Protein AF-A0A916TXA0-F1 (afdb_monomer_lite)

Radius of gyration: 16.3 Å; chains: 1; bounding box: 48×30×38 Å

Foldseek 3Di:
DFLVQDDLVLQWGQQDDPPDDDDLFQGATARAAPLCSVVSVPDDGDSDDPVVVQVVQVVVCVVVVHDDPCPSGPVVVLVVLLVQLCVVLDPVRCVLVCVNRRVDHDDPVCNSVNCPPVHNVSSSVSSNVVVVVVCVVPPPPRHPPDPPD

Sequence (149 aa):
MTSAQWNSAAGVLDLNPRGRRQTKKYRPKVPLARQMKPWLDDLEGPYLPVATVRTSWEKMRTELGLPGQGQAGEKLIRRSMSTLARTRLGEERWQQGEMMLGHRKASISDIYALPDPANLGRVLAVTEEIIDEIEALAPGAFTAVLPQG

Secondary structure (DSSP, 8-state):
--GGGEETTTTEEE-S-TTPPP-SS---EEE--GGGHHHHHT--S-S--HHHHHHHHHHHHHHTT--TTTTTSHHHHHHHHHHHHHHHH-GGGTHHHHHHTTSSPPPGGGTTSTTSIIIIIHHHHHHHHHHHHHHHHSTTSSS------

Organism: NCBI:txid1955250

pLDDT: mean 78.59, std 13.17, range [34.06, 96.44]

Structure (mmCIF, N/CA/C/O backbone):
data_AF-A0A916TXA0-F1
#
_entry.id   AF-A0A916TXA0-F1
#
loop_
_atom_site.group_PDB
_atom_site.id
_atom_site.type_symbol
_atom_site.label_atom_id
_atom_site.label_alt_id
_atom_site.label_comp_id
_atom_site.label_asym_id
_atom_site.label_entity_id
_atom_site.label_seq_id
_atom_site.pdbx_PDB_ins_code
_atom_site.Cartn_x
_atom_site.Cartn_y
_atom_site.Cartn_z
_atom_site.occupancy
_atom_site.B_iso_or_equiv
_atom_site.auth_seq_id
_atom_site.auth_comp_id
_atom_site.auth_asym_id
_atom_site.auth_atom_id
_atom_site.pdbx_PDB_model_num
ATOM 1 N N . MET A 1 1 ? -7.931 8.817 -10.532 1.00 61.75 1 MET A N 1
ATOM 2 C CA . MET A 1 1 ? -7.332 7.647 -11.200 1.00 61.75 1 MET A CA 1
ATOM 3 C C . MET A 1 1 ? -8.360 7.138 -12.182 1.00 61.75 1 MET A C 1
ATOM 5 O O . MET A 1 1 ? -9.511 7.074 -11.774 1.00 61.75 1 MET A O 1
ATOM 9 N N . THR A 1 2 ? -8.000 6.904 -13.440 1.00 61.22 2 THR A N 1
ATOM 10 C CA . THR A 1 2 ? -8.917 6.348 -14.453 1.00 61.22 2 THR A CA 1
ATOM 11 C C . THR A 1 2 ? -8.604 4.872 -14.693 1.00 61.22 2 THR A C 1
ATOM 13 O O . THR A 1 2 ? -7.476 4.448 -14.438 1.00 61.22 2 THR A O 1
ATOM 16 N N . SER A 1 3 ? -9.560 4.109 -15.227 1.00 59.94 3 SER A N 1
ATOM 17 C CA . SER A 1 3 ? -9.362 2.704 -15.629 1.00 59.94 3 SER A CA 1
ATOM 18 C C . SER A 1 3 ? -8.161 2.512 -16.565 1.00 59.94 3 SER A C 1
ATOM 20 O O . SER A 1 3 ? -7.435 1.534 -16.451 1.00 59.94 3 SER A O 1
ATOM 22 N N . ALA A 1 4 ? -7.846 3.504 -17.406 1.00 67.69 4 ALA A N 1
ATOM 23 C CA . ALA A 1 4 ? -6.679 3.485 -18.294 1.00 67.69 4 ALA A CA 1
ATOM 24 C C . ALA A 1 4 ? -5.313 3.426 -17.573 1.00 67.69 4 ALA A C 1
ATOM 26 O O . ALA A 1 4 ? -4.294 3.170 -18.212 1.00 67.69 4 ALA A O 1
ATOM 27 N N . GLN A 1 5 ? -5.265 3.700 -16.266 1.00 78.00 5 GLN A N 1
ATOM 28 C CA . GLN A 1 5 ? -4.052 3.574 -15.453 1.00 78.00 5 GLN A CA 1
ATOM 29 C C . GLN A 1 5 ? -3.882 2.170 -14.859 1.00 78.00 5 GLN A C 1
ATOM 31 O O . GLN A 1 5 ? -2.796 1.845 -14.381 1.00 78.00 5 GLN A O 1
ATOM 36 N N . TRP A 1 6 ? -4.934 1.352 -14.864 1.00 84.69 6 TRP A N 1
ATOM 37 C CA . TRP A 1 6 ? -4.952 0.023 -14.272 1.00 84.69 6 TRP A CA 1
ATOM 38 C C . TRP A 1 6 ? -4.728 -1.053 -15.342 1.00 84.69 6 TRP A C 1
ATOM 40 O O . TRP A 1 6 ? -5.496 -1.169 -16.293 1.00 84.69 6 TRP A O 1
ATOM 50 N N . ASN A 1 7 ? -3.664 -1.850 -15.196 1.00 83.75 7 ASN A N 1
ATOM 51 C CA . ASN A 1 7 ? -3.432 -3.032 -16.021 1.00 83.75 7 ASN A CA 1
ATOM 52 C C . ASN A 1 7 ? -3.787 -4.288 -15.220 1.00 83.75 7 ASN A C 1
ATOM 54 O O . ASN A 1 7 ? -2.953 -4.822 -14.484 1.00 83.75 7 ASN A O 1
ATOM 58 N N . SER A 1 8 ? -5.023 -4.755 -15.407 1.00 81.44 8 SER A N 1
ATOM 59 C CA . SER A 1 8 ? -5.576 -5.915 -14.707 1.00 81.44 8 SER A CA 1
ATOM 60 C C . SER A 1 8 ? -4.757 -7.191 -14.911 1.00 81.44 8 SER A C 1
ATOM 62 O O . SER A 1 8 ? -4.456 -7.878 -13.933 1.00 81.44 8 SER A O 1
ATOM 64 N N . ALA A 1 9 ? -4.344 -7.474 -16.152 1.00 79.00 9 ALA A N 1
ATOM 65 C CA . ALA A 1 9 ? -3.610 -8.689 -16.506 1.00 79.00 9 ALA A CA 1
ATOM 66 C C . ALA A 1 9 ? -2.208 -8.736 -15.881 1.00 79.00 9 ALA A C 1
ATOM 68 O O . ALA A 1 9 ? -1.744 -9.799 -15.483 1.00 79.00 9 ALA A O 1
ATOM 69 N N . ALA A 1 10 ? -1.544 -7.582 -15.771 1.00 78.12 10 ALA A N 1
ATOM 70 C CA . ALA A 1 10 ? -0.223 -7.480 -15.153 1.00 78.12 10 ALA A CA 1
ATOM 71 C C . ALA A 1 10 ? -0.270 -7.239 -13.633 1.00 78.12 10 ALA A C 1
ATOM 73 O O . ALA A 1 10 ? 0.772 -7.297 -12.985 1.00 78.12 10 ALA A O 1
ATOM 74 N N . GLY A 1 11 ? -1.435 -6.915 -13.062 1.00 85.00 11 GLY A N 1
ATOM 75 C CA . GLY A 1 11 ? -1.559 -6.543 -11.650 1.00 85.00 11 GLY A CA 1
ATOM 76 C C . GLY A 1 11 ? -0.842 -5.233 -11.299 1.00 85.00 11 GLY A C 1
ATOM 77 O O . GLY A 1 11 ? -0.347 -5.075 -10.185 1.00 85.00 11 GLY A O 1
ATOM 78 N N . VAL A 1 12 ? -0.728 -4.303 -12.254 1.00 84.69 12 VAL A N 1
ATOM 79 C CA . VAL A 1 12 ? 0.123 -3.107 -12.139 1.00 84.69 12 VAL A CA 1
ATOM 80 C C . VAL A 1 12 ? -0.681 -1.829 -12.341 1.00 84.69 12 VAL A C 1
ATOM 82 O O . VAL A 1 12 ? -1.435 -1.688 -13.304 1.00 84.69 12 VAL A O 1
ATOM 85 N N . LEU A 1 13 ? -0.446 -0.857 -11.459 1.00 84.94 13 LEU A N 1
ATOM 86 C CA . LEU A 1 13 ? -1.028 0.475 -11.521 1.00 84.94 13 LEU A CA 1
ATOM 87 C C . LEU A 1 13 ? -0.003 1.514 -11.995 1.00 84.94 13 LEU A C 1
ATOM 89 O O . LEU A 1 13 ? 1.062 1.682 -11.396 1.00 84.94 13 LEU A O 1
ATOM 93 N N . ASP A 1 14 ? -0.349 2.261 -13.042 1.00 81.94 14 ASP A N 1
ATOM 94 C CA . ASP A 1 14 ? 0.437 3.385 -13.546 1.00 81.94 14 ASP A CA 1
ATOM 95 C C . ASP A 1 14 ? 0.087 4.679 -12.801 1.00 81.94 14 ASP A C 1
ATOM 97 O O . ASP A 1 14 ? -0.926 5.333 -13.058 1.00 81.94 14 ASP A O 1
ATOM 101 N N . LEU A 1 15 ? 0.955 5.090 -11.877 1.00 78.94 15 LEU A N 1
ATOM 102 C CA . LEU A 1 15 ? 0.769 6.314 -11.093 1.00 78.94 15 LEU A CA 1
ATOM 103 C C . LEU A 1 15 ? 1.083 7.604 -11.875 1.00 78.94 15 LEU A C 1
ATOM 105 O O . LEU A 1 15 ? 1.020 8.699 -11.297 1.00 78.94 15 LEU A O 1
ATOM 109 N N . ASN A 1 16 ? 1.422 7.511 -13.164 1.00 75.88 16 ASN A N 1
ATOM 110 C CA . ASN A 1 16 ? 1.751 8.645 -14.015 1.00 75.88 16 ASN A CA 1
ATOM 111 C C . ASN A 1 16 ? 0.740 8.820 -15.168 1.00 75.88 16 ASN A C 1
ATOM 113 O O . ASN A 1 16 ? 1.003 8.416 -16.301 1.00 75.88 16 ASN A O 1
ATOM 117 N N . PRO A 1 17 ? -0.412 9.473 -14.921 1.00 68.50 17 PRO A N 1
ATOM 118 C CA . PRO A 1 17 ? -1.390 9.716 -15.974 1.00 68.50 17 PRO A CA 1
ATOM 119 C C . PRO A 1 17 ? -0.812 10.617 -17.076 1.00 68.50 17 PRO A C 1
ATOM 121 O O . PRO A 1 17 ? 0.006 11.511 -16.820 1.00 68.50 17 PRO A O 1
ATOM 124 N N . ARG A 1 18 ? -1.273 10.397 -18.312 1.00 65.00 18 ARG A N 1
ATOM 125 C CA . ARG A 1 18 ? -0.813 11.110 -19.512 1.00 65.00 18 ARG A CA 1
ATOM 126 C C . ARG A 1 18 ? -0.940 12.632 -19.328 1.00 65.00 18 ARG A C 1
ATOM 128 O O . ARG A 1 18 ? -1.994 13.127 -18.948 1.00 65.00 18 ARG A O 1
ATOM 135 N N . GLY A 1 19 ? 0.143 13.371 -19.594 1.00 66.62 19 GLY A N 1
ATOM 136 C CA . GLY A 1 19 ? 0.174 14.843 -19.545 1.00 66.62 19 GLY A CA 1
ATOM 137 C C . GLY A 1 19 ? 0.529 15.472 -18.189 1.00 66.62 19 GLY A C 1
ATOM 138 O O . GLY A 1 19 ? 0.572 16.697 -18.074 1.00 66.62 19 GLY A O 1
ATOM 139 N N . ARG A 1 20 ? 0.819 14.682 -17.146 1.00 67.81 20 ARG A N 1
ATOM 140 C CA . ARG A 1 20 ? 1.130 15.223 -15.814 1.00 67.81 20 ARG A CA 1
ATOM 141 C C . ARG A 1 20 ? 2.595 15.662 -15.684 1.00 67.81 20 ARG A C 1
ATOM 143 O O . ARG A 1 20 ? 3.511 14.882 -15.926 1.00 67.81 20 ARG A O 1
ATOM 150 N N . ARG A 1 21 ? 2.830 16.895 -15.206 1.00 68.31 21 ARG A N 1
ATOM 151 C CA . ARG A 1 21 ? 4.185 17.413 -14.931 1.00 68.31 21 ARG A CA 1
ATOM 152 C C . ARG A 1 21 ? 4.894 16.561 -13.872 1.00 68.31 21 ARG A C 1
ATOM 154 O O . ARG A 1 21 ? 4.381 16.377 -12.761 1.00 68.31 21 ARG A O 1
ATOM 161 N N . GLN A 1 22 ? 6.089 16.078 -14.207 1.00 66.06 22 GLN A N 1
ATOM 162 C CA . GLN A 1 22 ? 6.899 15.277 -13.298 1.00 66.06 22 GLN A CA 1
ATOM 163 C C . GLN A 1 22 ? 7.427 16.129 -12.131 1.00 66.06 22 GLN A C 1
ATOM 165 O O . GLN A 1 22 ? 7.746 17.304 -12.286 1.00 66.06 22 GLN A O 1
ATOM 17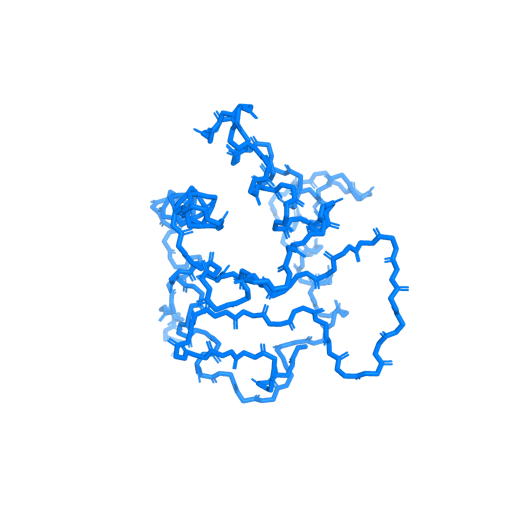0 N N . THR A 1 23 ? 7.484 15.546 -10.933 1.00 69.06 23 THR A N 1
ATOM 171 C CA . THR A 1 23 ? 8.016 16.205 -9.720 1.00 69.06 23 THR A CA 1
ATOM 172 C C . THR A 1 23 ? 9.174 15.375 -9.159 1.00 69.06 23 THR A C 1
ATOM 174 O O . THR A 1 23 ? 9.468 14.315 -9.698 1.00 69.06 23 THR A O 1
ATOM 177 N N . LYS A 1 24 ? 9.789 15.782 -8.036 1.00 64.69 24 LYS A N 1
ATOM 178 C CA . LYS A 1 24 ? 10.893 15.049 -7.362 1.00 64.69 24 LYS A CA 1
ATOM 179 C C . LYS A 1 24 ? 10.612 13.560 -7.057 1.00 64.69 24 LYS A C 1
ATOM 181 O O . LYS A 1 24 ? 11.530 12.821 -6.733 1.00 64.69 24 LYS A O 1
ATOM 186 N N . LYS A 1 25 ? 9.350 13.119 -7.114 1.00 68.88 25 LYS A N 1
ATOM 187 C CA . LYS A 1 25 ? 8.968 11.716 -6.920 1.00 68.88 25 LYS A CA 1
ATOM 188 C C . LYS A 1 25 ? 8.998 11.001 -8.265 1.00 68.88 25 LYS A C 1
ATOM 190 O O . LYS A 1 25 ? 8.291 11.404 -9.188 1.00 68.88 25 LYS A O 1
ATOM 195 N N . TYR A 1 26 ? 9.791 9.945 -8.361 1.00 69.19 26 TYR A N 1
ATOM 196 C CA . TYR A 1 26 ? 9.859 9.078 -9.531 1.00 69.19 26 TYR A CA 1
ATOM 197 C C . TYR A 1 26 ? 8.642 8.164 -9.478 1.00 69.19 26 TYR A C 1
ATOM 199 O O . TYR A 1 26 ? 8.607 7.256 -8.667 1.00 69.19 26 TYR A O 1
ATOM 207 N N . ARG A 1 27 ? 7.583 8.513 -10.216 1.00 63.56 27 ARG A N 1
ATOM 208 C CA . ARG A 1 27 ? 6.250 7.903 -10.102 1.00 63.56 27 ARG A CA 1
ATOM 209 C C . ARG A 1 27 ? 6.236 6.580 -10.859 1.00 63.56 27 ARG A C 1
ATOM 211 O O . ARG A 1 27 ? 6.145 6.625 -12.085 1.00 63.56 27 ARG A O 1
ATOM 218 N N . PRO A 1 28 ? 6.394 5.440 -10.176 1.00 66.88 28 PRO A N 1
ATOM 219 C CA . PRO A 1 28 ? 6.570 4.173 -10.849 1.00 66.88 28 PRO A CA 1
ATOM 220 C C . PRO A 1 28 ? 5.208 3.623 -11.262 1.00 66.88 28 PRO A C 1
ATOM 222 O O . PRO A 1 28 ? 4.177 3.927 -10.658 1.00 66.88 28 PRO A O 1
ATOM 225 N N . LYS A 1 29 ? 5.238 2.748 -12.260 1.00 79.56 29 LYS A N 1
ATOM 226 C CA . LYS A 1 29 ? 4.274 1.659 -12.318 1.00 79.56 29 LYS A CA 1
ATOM 227 C C . LYS A 1 29 ? 4.552 0.758 -11.113 1.00 79.56 29 LYS A C 1
ATOM 229 O O . LYS A 1 29 ? 5.703 0.373 -10.911 1.00 79.56 29 LYS A O 1
ATOM 234 N N . VAL A 1 30 ? 3.550 0.494 -10.286 1.00 85.12 30 VAL A N 1
ATOM 235 C CA . VAL A 1 30 ? 3.697 -0.304 -9.057 1.00 85.12 30 VAL A CA 1
ATOM 236 C C . VAL A 1 30 ? 2.792 -1.528 -9.131 1.00 85.12 30 VAL A C 1
ATOM 238 O O . VAL A 1 30 ? 1.665 -1.392 -9.614 1.00 85.12 30 VAL A O 1
ATOM 241 N N . PRO A 1 31 ? 3.243 -2.716 -8.691 1.00 88.06 31 PRO A N 1
ATOM 242 C CA . PRO A 1 31 ? 2.336 -3.834 -8.539 1.00 88.06 31 PRO A CA 1
ATOM 243 C C . PRO A 1 31 ? 1.394 -3.542 -7.372 1.00 88.06 31 PRO A C 1
ATOM 245 O O . PRO A 1 31 ? 1.772 -2.874 -6.403 1.00 88.06 31 PRO A O 1
ATOM 248 N N . LEU A 1 32 ? 0.160 -4.005 -7.494 1.00 87.62 32 LEU A N 1
ATOM 249 C CA . LEU A 1 32 ? -0.882 -3.767 -6.510 1.00 87.62 32 LEU A CA 1
ATOM 250 C C . LEU A 1 32 ? -1.158 -5.038 -5.712 1.00 87.62 32 LEU A C 1
ATOM 252 O O . LEU A 1 32 ? -1.169 -6.127 -6.276 1.00 87.62 32 LEU A O 1
ATOM 256 N N . ALA A 1 33 ? -1.406 -4.873 -4.413 1.00 91.12 33 ALA A N 1
ATOM 257 C CA . ALA A 1 33 ? -1.804 -5.961 -3.530 1.00 91.12 33 ALA A CA 1
ATOM 258 C C . ALA A 1 33 ? -3.065 -6.666 -4.052 1.00 91.12 33 ALA A C 1
ATOM 260 O O . ALA A 1 33 ? -4.031 -6.002 -4.451 1.00 91.12 33 ALA A O 1
ATOM 261 N N . ARG A 1 34 ? -3.077 -8.002 -4.013 1.00 91.12 34 ARG A N 1
ATOM 262 C CA . ARG A 1 34 ? -4.177 -8.842 -4.513 1.00 91.12 34 ARG A CA 1
ATOM 263 C C . ARG A 1 34 ? -5.549 -8.449 -3.966 1.00 91.12 34 ARG A C 1
ATOM 265 O O . ARG A 1 34 ? -6.528 -8.523 -4.699 1.00 91.12 34 ARG A O 1
ATOM 272 N N . GLN A 1 35 ? -5.628 -7.986 -2.718 1.00 90.31 35 GLN A N 1
ATOM 273 C CA . GLN A 1 35 ? -6.880 -7.594 -2.061 1.00 90.31 35 GLN A CA 1
ATOM 274 C C . GLN A 1 35 ? -7.524 -6.366 -2.721 1.00 90.31 35 GLN A C 1
ATOM 276 O O . GLN A 1 35 ? -8.740 -6.219 -2.706 1.00 90.31 35 GLN A O 1
ATOM 281 N N . MET A 1 36 ? -6.725 -5.501 -3.353 1.00 85.44 36 MET A N 1
ATOM 282 C CA . MET A 1 36 ? -7.217 -4.310 -4.049 1.00 85.44 36 MET A CA 1
ATOM 283 C C . MET A 1 36 ? -7.641 -4.587 -5.495 1.00 85.44 36 MET A C 1
ATOM 285 O O . MET A 1 36 ? -8.308 -3.752 -6.103 1.00 85.44 36 MET A O 1
ATOM 289 N N . LYS A 1 37 ? -7.245 -5.735 -6.057 1.00 86.19 37 LYS A N 1
ATOM 290 C CA . LYS A 1 37 ? -7.470 -6.079 -7.463 1.00 86.19 37 LYS A CA 1
ATOM 291 C C . LYS A 1 37 ? -8.963 -6.071 -7.853 1.00 86.19 37 LYS A C 1
ATOM 293 O O . LYS A 1 37 ? -9.271 -5.394 -8.832 1.00 86.19 37 LYS A O 1
ATOM 298 N N . PRO A 1 38 ? -9.886 -6.708 -7.098 1.00 84.56 38 PRO A N 1
ATOM 299 C CA . PRO A 1 38 ? -11.306 -6.738 -7.466 1.00 84.56 38 PRO A CA 1
ATOM 300 C C . PRO A 1 38 ? -11.924 -5.337 -7.547 1.00 84.56 38 PRO A C 1
ATOM 302 O O . PRO A 1 38 ? -12.602 -5.009 -8.511 1.00 84.56 38 PRO A O 1
ATOM 305 N N . TRP A 1 39 ? -11.579 -4.460 -6.598 1.00 80.81 39 TRP A N 1
ATOM 306 C CA . TRP A 1 39 ? -12.065 -3.077 -6.556 1.00 80.81 39 TRP A CA 1
ATOM 307 C C . TRP A 1 39 ? -11.651 -2.236 -7.769 1.00 80.81 39 TRP A C 1
ATOM 309 O O . TRP A 1 39 ? -12.332 -1.271 -8.109 1.00 8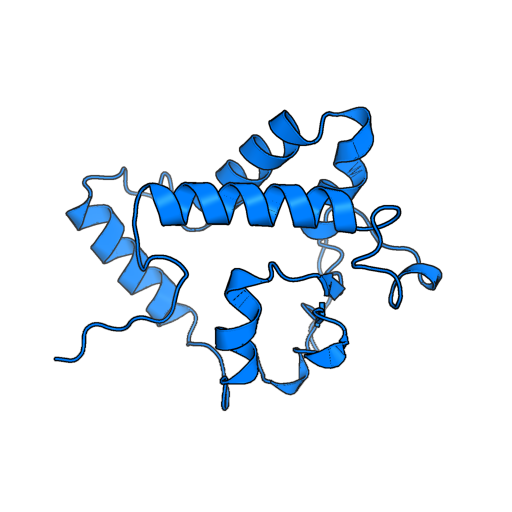0.81 39 TRP A O 1
ATOM 319 N N . LEU A 1 40 ? -10.507 -2.548 -8.386 1.00 80.56 40 LEU A N 1
ATOM 320 C CA . LEU A 1 40 ? -10.044 -1.855 -9.589 1.00 80.56 40 LEU A CA 1
ATOM 321 C C . LEU A 1 40 ? -10.532 -2.504 -10.878 1.00 80.56 40 LEU A C 1
ATOM 323 O O . LEU A 1 40 ? -10.685 -1.797 -11.872 1.00 80.56 40 LEU A O 1
ATOM 327 N N . ASP A 1 41 ? -10.745 -3.819 -10.869 1.00 83.19 41 ASP A N 1
ATOM 328 C CA . ASP A 1 41 ? -11.331 -4.536 -12.000 1.00 83.19 41 ASP A CA 1
ATOM 329 C C . ASP A 1 41 ? -12.790 -4.095 -12.225 1.00 83.19 41 ASP A C 1
ATOM 331 O O . ASP A 1 41 ? -13.174 -3.869 -13.371 1.00 83.19 41 ASP A O 1
ATOM 335 N N . ASP A 1 42 ? -13.538 -3.835 -11.148 1.00 78.44 42 ASP A N 1
ATOM 336 C CA . ASP A 1 42 ? -14.926 -3.345 -11.195 1.00 78.44 42 ASP A CA 1
ATOM 337 C C . ASP A 1 42 ? -15.040 -1.811 -11.328 1.00 78.44 42 ASP A C 1
ATOM 339 O O . ASP A 1 42 ? -16.138 -1.248 -11.325 1.00 78.44 42 ASP A O 1
ATOM 343 N N . LEU A 1 43 ? -13.916 -1.090 -11.420 1.00 75.00 43 LEU A N 1
ATOM 344 C CA . LEU A 1 43 ? -13.937 0.369 -11.450 1.00 75.00 43 LEU A CA 1
ATOM 345 C C . LEU A 1 43 ? -14.353 0.919 -12.822 1.00 75.00 43 LEU A C 1
ATOM 347 O O . LEU A 1 43 ? -13.543 1.019 -13.750 1.00 75.00 43 LEU A O 1
ATOM 351 N N . GLU A 1 44 ? -15.565 1.461 -12.892 1.00 66.81 44 GLU A N 1
ATOM 352 C CA . GLU A 1 44 ? -16.006 2.310 -13.997 1.00 66.81 44 GLU A CA 1
ATOM 353 C C . GLU A 1 44 ? -15.789 3.802 -13.677 1.00 66.81 44 GLU A C 1
ATOM 355 O O . GLU A 1 44 ? -16.374 4.370 -12.756 1.00 66.81 44 GLU A O 1
ATOM 360 N N . GLY A 1 45 ? -14.935 4.482 -14.453 1.00 65.31 45 GLY A N 1
ATOM 361 C CA . GLY A 1 45 ? -14.703 5.926 -14.309 1.00 65.31 45 GLY A CA 1
ATOM 362 C C . GLY A 1 45 ? -13.660 6.320 -13.241 1.00 65.31 45 GLY A C 1
ATOM 363 O O . GLY A 1 45 ? -12.722 5.568 -12.968 1.00 65.31 45 GLY A O 1
ATOM 364 N N . PRO A 1 46 ? -13.694 7.565 -12.720 1.00 62.50 46 PRO A N 1
ATOM 365 C CA . PRO A 1 46 ? -12.701 8.046 -11.761 1.00 62.50 46 PRO A CA 1
ATOM 366 C C . PRO A 1 46 ? -12.944 7.508 -10.340 1.00 62.50 46 PRO A C 1
ATOM 368 O O . PRO A 1 46 ? -14.004 7.748 -9.781 1.00 62.50 46 PRO A O 1
ATOM 371 N N . TYR A 1 47 ? -11.914 6.901 -9.725 1.00 62.00 47 TYR A N 1
ATOM 372 C CA . TYR A 1 47 ? -12.001 6.210 -8.417 1.00 62.00 47 TYR A CA 1
ATOM 373 C C . TYR A 1 47 ? -12.777 6.964 -7.327 1.00 62.00 47 TYR A C 1
ATOM 375 O O . TYR A 1 47 ? -13.696 6.394 -6.779 1.00 62.00 47 TYR A O 1
ATOM 383 N N . LEU A 1 48 ? -12.442 8.225 -7.023 1.00 61.88 48 LEU A N 1
ATOM 384 C CA . LEU A 1 48 ? -13.218 9.150 -6.176 1.00 61.88 48 LEU A CA 1
ATOM 385 C C . LEU A 1 48 ? -12.568 10.554 -6.253 1.00 61.88 48 LEU A C 1
ATOM 387 O O . LEU A 1 48 ? -11.352 10.656 -6.474 1.00 61.88 48 LEU A O 1
ATOM 391 N N . PRO A 1 49 ? -13.309 11.659 -6.036 1.00 59.91 49 PRO A N 1
ATOM 392 C CA . PRO A 1 49 ? -12.715 12.984 -5.858 1.00 59.91 49 PRO A CA 1
ATOM 393 C C . PRO A 1 49 ? -11.880 13.072 -4.565 1.00 59.91 49 PRO A C 1
ATOM 395 O O . PRO A 1 49 ? -12.334 12.681 -3.492 1.00 59.91 49 PRO A O 1
ATOM 398 N N . VAL A 1 50 ? -10.683 13.674 -4.633 1.00 62.44 50 VAL A N 1
ATOM 399 C CA . VAL A 1 50 ? -9.762 13.843 -3.479 1.00 62.44 50 VAL A CA 1
ATOM 400 C C . VAL A 1 50 ? -10.412 14.592 -2.306 1.00 62.44 50 VAL A C 1
ATOM 402 O O . VAL A 1 50 ? -10.132 14.303 -1.145 1.00 62.44 50 VAL A O 1
ATOM 405 N N . ALA A 1 51 ? -11.309 15.541 -2.595 1.00 62.72 51 ALA A N 1
ATOM 406 C CA . ALA A 1 51 ? -12.027 16.289 -1.566 1.00 62.72 51 ALA A CA 1
ATOM 407 C C . ALA A 1 51 ? -12.884 15.377 -0.667 1.00 62.72 51 ALA A C 1
ATOM 409 O O . ALA A 1 51 ? -12.945 15.597 0.543 1.00 62.72 51 ALA A O 1
ATOM 410 N N . THR A 1 52 ? -13.481 14.329 -1.237 1.00 71.31 52 THR A N 1
ATOM 411 C CA . THR A 1 52 ? -14.326 13.366 -0.520 1.00 71.31 52 THR A CA 1
ATOM 412 C C . THR A 1 52 ? -13.503 12.474 0.407 1.00 71.31 52 THR A C 1
ATOM 414 O O . THR A 1 52 ? -13.934 12.197 1.526 1.00 71.31 52 THR A O 1
ATOM 417 N N . VAL A 1 53 ? -12.291 12.089 -0.012 1.00 75.44 53 VAL A N 1
ATOM 418 C CA . VAL A 1 53 ? -11.369 11.270 0.796 1.00 75.44 53 VAL A CA 1
A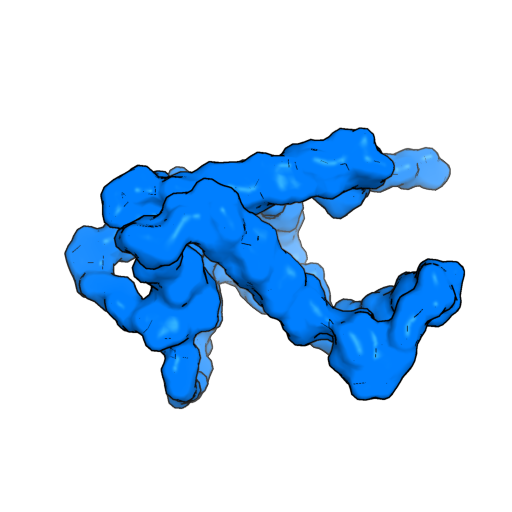TOM 419 C C . VAL A 1 53 ? -10.978 12.005 2.076 1.00 75.44 53 VAL A C 1
ATOM 421 O O . VAL A 1 53 ? -11.163 11.478 3.170 1.00 75.44 53 VAL A O 1
ATOM 424 N N . ARG A 1 54 ? -10.540 13.264 1.955 1.00 76.62 54 ARG A N 1
ATOM 425 C CA . ARG A 1 54 ? -10.127 14.071 3.111 1.00 76.62 54 ARG A CA 1
ATOM 426 C C . ARG A 1 54 ? -11.261 14.270 4.116 1.00 76.62 54 ARG A C 1
ATOM 428 O O . ARG A 1 54 ? -11.038 14.145 5.315 1.00 76.62 54 ARG A O 1
ATOM 435 N N . THR A 1 55 ? -12.466 14.587 3.641 1.00 80.38 55 THR A N 1
ATOM 436 C CA . THR A 1 55 ? -13.621 14.802 4.526 1.00 80.38 55 THR A CA 1
ATOM 437 C C . THR A 1 55 ? -14.048 13.512 5.223 1.00 80.38 55 THR A C 1
ATOM 439 O O . THR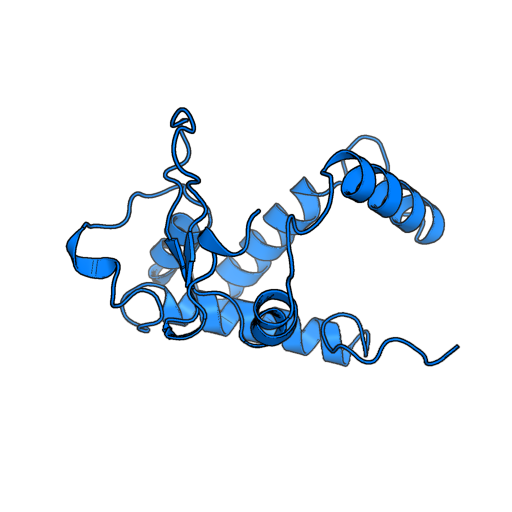 A 1 55 ? -14.328 13.535 6.419 1.00 80.38 55 THR A O 1
ATOM 442 N N . SER A 1 56 ? -14.076 12.386 4.506 1.00 81.25 56 SER A N 1
ATOM 443 C CA . SER A 1 56 ? -14.441 11.085 5.089 1.00 81.25 56 SER A CA 1
ATOM 444 C C . SER A 1 56 ? -13.424 10.647 6.142 1.00 81.25 56 SER A C 1
ATOM 446 O O . SER A 1 56 ? -13.798 10.224 7.233 1.00 81.25 56 SER A O 1
ATOM 448 N N . TRP A 1 57 ? -12.138 10.849 5.852 1.00 81.44 57 TRP A N 1
ATOM 449 C CA . TRP A 1 57 ? -11.051 10.598 6.789 1.00 81.44 57 TRP A CA 1
ATOM 450 C C . TRP A 1 57 ? -11.164 11.451 8.056 1.00 81.44 57 TRP A C 1
ATOM 452 O O . TRP A 1 57 ? -11.012 10.939 9.159 1.00 81.44 57 TRP A O 1
ATOM 462 N N . GLU A 1 58 ? -11.467 12.744 7.919 1.00 82.06 58 GLU A N 1
ATOM 463 C CA . GLU A 1 58 ? -11.592 13.653 9.063 1.00 82.06 58 GLU A CA 1
ATOM 464 C C . GLU A 1 58 ? -12.758 13.276 9.990 1.00 82.06 58 GLU A C 1
ATOM 466 O O . GLU A 1 58 ? -12.632 13.364 11.216 1.00 82.06 58 GLU A O 1
ATOM 471 N N . LYS A 1 59 ? -13.870 12.802 9.412 1.00 85.56 59 LYS A N 1
ATOM 472 C CA . LYS A 1 59 ? -14.993 12.247 10.177 1.00 85.56 59 LYS A CA 1
ATOM 473 C C . LYS A 1 59 ? -14.561 10.999 10.940 1.00 85.56 59 LYS A C 1
ATOM 475 O O . LYS A 1 59 ? -14.639 10.995 12.161 1.00 85.56 59 LYS A O 1
ATOM 480 N N . MET A 1 60 ? -14.008 10.001 10.247 1.00 84.94 60 MET A N 1
ATOM 481 C CA . MET A 1 60 ? -13.525 8.761 10.868 1.00 84.94 60 MET A CA 1
ATOM 482 C C . MET A 1 60 ? -12.500 9.033 11.980 1.00 84.94 60 MET A C 1
ATOM 484 O O . MET A 1 60 ? -12.597 8.472 13.065 1.00 84.94 60 MET A O 1
ATOM 488 N N . ARG A 1 61 ? -11.541 9.937 11.743 1.00 87.81 61 ARG A N 1
ATOM 489 C CA . ARG A 1 61 ? -10.552 10.374 12.739 1.00 87.81 61 ARG A CA 1
ATOM 490 C C . ARG A 1 61 ? -11.226 10.890 14.010 1.00 87.81 61 ARG A C 1
ATOM 492 O O . ARG A 1 61 ? -10.765 10.572 15.103 1.00 87.81 61 ARG A O 1
ATOM 499 N N . THR A 1 62 ? -12.262 11.714 13.858 1.00 86.69 62 THR A N 1
ATOM 500 C CA . THR A 1 62 ? -13.003 12.294 14.984 1.00 86.69 62 THR A CA 1
ATOM 501 C C . THR A 1 62 ? -13.751 11.216 15.760 1.00 86.69 62 THR A C 1
ATOM 503 O O . THR A 1 62 ? -13.603 11.166 16.976 1.00 86.69 62 THR A O 1
ATOM 506 N N . GLU A 1 63 ? -14.457 10.320 15.067 1.00 88.00 63 GLU A N 1
ATOM 507 C CA . GLU A 1 63 ? -15.180 9.200 15.691 1.00 88.00 63 GLU A CA 1
ATOM 508 C C . GLU A 1 63 ? -14.245 8.260 16.467 1.00 88.00 63 GLU A C 1
ATOM 510 O O . GLU A 1 63 ? -14.556 7.832 17.573 1.00 88.00 63 GLU A O 1
ATOM 515 N N . LEU A 1 64 ? -13.055 7.981 15.925 1.00 84.81 64 LEU A N 1
ATOM 516 C CA . LEU A 1 64 ? -12.048 7.126 16.565 1.00 84.81 64 LEU A CA 1
ATOM 517 C C . LEU A 1 64 ? -11.199 7.856 17.624 1.00 84.81 64 LEU A C 1
ATOM 519 O O . LEU A 1 64 ? -10.277 7.261 18.182 1.00 84.81 64 LEU A O 1
ATOM 523 N N . GLY A 1 65 ? -11.444 9.147 17.878 1.00 85.81 65 GLY A N 1
ATOM 524 C CA . GLY A 1 65 ? -10.688 9.937 18.857 1.00 85.81 65 GLY A CA 1
ATOM 525 C C . GLY A 1 65 ? -9.208 10.151 18.505 1.00 85.81 65 GLY A C 1
ATOM 526 O O . GLY A 1 65 ? -8.389 10.398 19.390 1.00 85.81 65 GLY A O 1
ATOM 527 N N . LEU A 1 66 ? -8.831 10.059 17.225 1.00 83.88 66 LEU A N 1
ATOM 528 C CA . LEU A 1 66 ? -7.437 10.186 16.785 1.00 83.88 66 LEU A CA 1
ATOM 529 C C . LEU A 1 66 ? -6.971 11.660 16.726 1.00 83.88 66 LEU A C 1
ATOM 531 O O . LEU A 1 66 ? -7.768 12.546 16.400 1.00 83.88 66 LEU A O 1
ATOM 535 N N . PRO A 1 67 ? -5.673 11.964 16.947 1.00 81.25 67 PRO A N 1
ATOM 536 C CA . PRO A 1 67 ? -5.160 13.340 16.954 1.00 81.25 67 PRO A CA 1
ATOM 537 C C . PRO A 1 67 ? -5.372 14.116 15.640 1.00 81.25 67 PRO A C 1
ATOM 539 O O . PRO A 1 67 ? -5.034 13.648 14.552 1.00 81.25 67 PRO A O 1
ATOM 542 N N . GLY A 1 68 ? -5.889 15.345 15.741 1.00 78.38 68 GLY A N 1
ATOM 543 C CA . GLY A 1 68 ? -6.120 16.249 14.606 1.00 78.38 68 GLY A CA 1
ATOM 544 C C . GLY A 1 68 ? -4.864 16.952 14.062 1.00 78.38 68 GLY A C 1
ATOM 545 O O . GLY A 1 68 ? -3.727 16.568 14.337 1.00 78.38 68 GLY A O 1
ATOM 546 N N . GLN A 1 69 ? -5.074 18.013 13.270 1.00 69.25 69 GLN A N 1
ATOM 547 C CA . GLN A 1 69 ? -4.014 18.907 12.758 1.00 69.25 69 GLN A CA 1
ATOM 548 C C . GLN A 1 69 ? -2.928 18.198 11.923 1.00 69.25 69 GLN A C 1
ATOM 550 O O . GLN A 1 69 ? -1.745 18.530 11.969 1.00 69.25 69 GLN A O 1
ATOM 555 N N . GLY A 1 70 ? -3.328 17.187 11.147 1.00 66.50 70 GLY A N 1
ATOM 556 C CA . GLY A 1 70 ? -2.428 16.455 10.252 1.00 66.50 70 GLY A CA 1
ATOM 557 C C . GLY A 1 70 ? -1.541 15.409 10.934 1.00 66.50 70 GLY A C 1
ATOM 558 O O . GLY A 1 70 ? -0.765 14.757 10.232 1.00 66.50 70 GLY A O 1
ATOM 559 N N . GLN A 1 71 ? -1.678 15.206 12.249 1.00 69.44 71 GLN A N 1
ATOM 560 C CA . GLN A 1 71 ? -0.974 14.150 12.984 1.00 69.44 71 GLN A CA 1
ATOM 561 C C . GLN A 1 71 ? -1.518 12.761 12.635 1.00 69.44 71 GLN A C 1
ATOM 563 O O . GLN A 1 71 ? -0.735 11.857 12.362 1.00 69.44 71 GLN A O 1
ATOM 568 N N . ALA A 1 72 ? -2.842 12.621 12.525 1.00 71.31 72 ALA A N 1
ATOM 569 C CA . ALA A 1 72 ? -3.498 11.408 12.048 1.00 71.31 72 ALA A CA 1
ATOM 570 C C . ALA A 1 72 ? -4.094 11.563 10.642 1.00 71.31 72 ALA A C 1
ATOM 572 O O . ALA A 1 72 ? -5.203 11.115 10.412 1.00 71.31 72 ALA A O 1
ATOM 573 N N . GLY A 1 73 ? -3.412 12.240 9.709 1.00 71.88 73 GLY A N 1
ATOM 574 C CA . GLY A 1 73 ? -3.880 12.407 8.319 1.00 71.88 73 GLY A CA 1
ATOM 575 C C . GLY A 1 73 ? -3.454 11.275 7.369 1.00 71.88 73 GLY A C 1
ATOM 576 O O . GLY A 1 73 ? -2.698 10.391 7.749 1.00 71.88 73 GLY A O 1
ATOM 577 N N . GLU A 1 74 ? -3.805 11.362 6.082 1.00 73.56 74 GLU A N 1
ATOM 578 C CA . GLU A 1 74 ? -3.389 10.400 5.029 1.00 73.56 74 GLU A CA 1
ATOM 579 C C . GLU A 1 74 ? -1.865 10.145 4.983 1.00 73.56 74 GLU A C 1
ATOM 581 O O . GLU A 1 74 ? -1.386 9.052 4.673 1.00 73.56 74 GLU A O 1
ATOM 586 N N . LYS A 1 75 ? -1.065 11.167 5.322 1.00 77.81 75 LYS A N 1
ATOM 587 C CA . LYS A 1 75 ? 0.398 11.047 5.418 1.00 77.81 75 LYS A CA 1
ATOM 588 C C . LYS A 1 75 ? 0.839 10.091 6.523 1.00 77.81 75 LYS A C 1
ATOM 590 O O . LYS A 1 75 ? 1.916 9.511 6.384 1.00 77.81 75 LYS A O 1
ATOM 595 N N . LEU A 1 76 ? 0.052 9.952 7.589 1.00 82.88 76 LEU A N 1
ATOM 596 C CA . LEU A 1 76 ? 0.309 8.989 8.648 1.00 82.88 76 LEU A CA 1
ATOM 597 C C . LEU A 1 76 ? 0.231 7.576 8.079 1.00 82.88 76 LEU A C 1
ATOM 599 O O . LEU A 1 76 ? 1.211 6.861 8.210 1.00 82.88 76 LEU A O 1
ATOM 603 N N . ILE A 1 77 ? -0.831 7.226 7.342 1.00 84.12 77 ILE A N 1
ATOM 604 C CA . ILE A 1 77 ? -0.980 5.895 6.719 1.00 84.12 77 ILE A CA 1
ATOM 605 C C . ILE A 1 77 ? 0.254 5.551 5.887 1.00 84.12 77 ILE A C 1
ATOM 607 O O . ILE A 1 77 ? 0.877 4.510 6.077 1.00 84.12 77 ILE A O 1
ATOM 611 N N . ARG A 1 78 ? 0.666 6.468 5.001 1.00 86.00 78 ARG A N 1
ATOM 612 C CA . ARG A 1 78 ? 1.846 6.262 4.153 1.00 86.00 78 ARG A CA 1
ATOM 613 C C . ARG A 1 78 ? 3.121 6.034 4.972 1.00 86.00 78 ARG A C 1
ATOM 615 O O . ARG A 1 78 ? 3.959 5.228 4.575 1.00 86.00 78 ARG A O 1
ATOM 622 N N . ARG A 1 79 ? 3.302 6.769 6.074 1.00 88.31 79 ARG A N 1
ATOM 623 C CA . ARG A 1 79 ? 4.466 6.617 6.960 1.00 88.31 79 ARG A CA 1
ATOM 624 C C . ARG A 1 79 ? 4.392 5.312 7.745 1.00 88.31 79 ARG A C 1
ATOM 626 O O . ARG A 1 79 ? 5.384 4.601 7.759 1.00 88.31 79 ARG A O 1
ATOM 633 N N . SER A 1 80 ? 3.237 4.973 8.308 1.00 90.38 80 SER A N 1
ATOM 634 C CA . SER A 1 80 ? 3.009 3.729 9.042 1.00 90.38 80 SER A CA 1
ATOM 635 C C . SER A 1 80 ? 3.272 2.511 8.163 1.00 90.38 80 SER A C 1
ATOM 637 O O . SER A 1 80 ? 4.084 1.673 8.538 1.00 90.38 80 SER A O 1
ATOM 639 N N . MET A 1 81 ? 2.703 2.464 6.953 1.00 92.19 81 MET A N 1
ATOM 640 C CA . MET A 1 81 ? 2.972 1.392 5.988 1.00 92.19 81 MET A CA 1
ATOM 641 C C . MET A 1 81 ? 4.457 1.300 5.639 1.00 92.19 81 MET A C 1
ATOM 643 O O . MET A 1 81 ? 5.017 0.212 5.618 1.00 92.19 81 MET A O 1
ATOM 647 N N . SER A 1 82 ? 5.120 2.440 5.412 1.00 92.25 82 SER A N 1
ATOM 648 C CA . SER A 1 82 ? 6.560 2.456 5.142 1.00 92.25 82 SER A CA 1
ATOM 649 C C . SER A 1 82 ? 7.377 1.923 6.317 1.00 92.25 82 SER A C 1
ATOM 651 O O . SER A 1 82 ? 8.353 1.222 6.082 1.00 92.25 82 SER A O 1
ATOM 653 N N . THR A 1 83 ? 7.021 2.271 7.553 1.00 94.44 83 THR A N 1
ATOM 654 C CA . THR A 1 83 ? 7.717 1.798 8.753 1.00 94.44 83 THR A CA 1
ATOM 655 C C . THR A 1 83 ? 7.515 0.297 8.930 1.00 94.44 83 THR A C 1
ATOM 657 O O . THR A 1 83 ? 8.498 -0.428 9.023 1.00 94.44 83 THR A O 1
ATOM 660 N N . LEU A 1 84 ? 6.266 -0.179 8.892 1.00 95.69 84 LEU A N 1
ATOM 661 C CA . LEU A 1 84 ? 5.933 -1.599 9.036 1.00 95.69 84 LEU A CA 1
ATOM 662 C C . LEU A 1 84 ? 6.613 -2.446 7.957 1.00 95.69 84 LEU A C 1
ATOM 664 O O . LEU A 1 84 ? 7.284 -3.429 8.269 1.00 95.69 84 LEU A O 1
ATOM 668 N N . ALA A 1 85 ? 6.502 -2.027 6.694 1.00 94.56 85 ALA A N 1
ATOM 669 C CA . ALA A 1 85 ? 7.101 -2.754 5.585 1.00 94.56 85 ALA A CA 1
ATOM 670 C C . ALA A 1 85 ? 8.632 -2.777 5.673 1.00 94.56 85 ALA A C 1
ATOM 672 O O . ALA A 1 85 ? 9.240 -3.809 5.403 1.00 94.56 85 ALA A O 1
ATOM 673 N N . ARG A 1 86 ? 9.266 -1.672 6.087 1.00 95.50 86 ARG A N 1
ATOM 674 C CA . ARG A 1 86 ? 10.724 -1.599 6.259 1.00 95.50 86 ARG A CA 1
ATOM 675 C C . ARG A 1 86 ? 11.214 -2.537 7.350 1.00 95.50 86 ARG A C 1
ATOM 677 O O . ARG A 1 86 ? 12.181 -3.260 7.129 1.00 95.50 86 ARG A O 1
ATOM 684 N N . THR A 1 87 ? 10.526 -2.558 8.488 1.00 95.50 87 THR A N 1
ATOM 685 C CA . THR A 1 87 ? 10.852 -3.455 9.600 1.00 95.50 87 THR A CA 1
ATOM 686 C C . THR A 1 87 ? 10.756 -4.924 9.187 1.00 95.50 87 THR A C 1
ATOM 688 O O . THR A 1 87 ? 11.650 -5.694 9.517 1.00 95.50 87 THR A O 1
ATOM 691 N N . ARG A 1 88 ? 9.718 -5.310 8.434 1.00 95.50 88 ARG A N 1
ATOM 692 C CA . ARG A 1 88 ? 9.511 -6.701 7.988 1.00 95.50 88 ARG A CA 1
ATOM 693 C C . ARG A 1 88 ? 10.467 -7.132 6.879 1.00 95.50 88 ARG A C 1
ATOM 695 O O . ARG A 1 88 ? 10.982 -8.243 6.898 1.00 95.50 88 ARG A O 1
ATOM 702 N N . LEU A 1 89 ? 10.698 -6.257 5.902 1.00 92.94 89 LEU A N 1
ATOM 703 C CA . LEU A 1 89 ? 11.506 -6.564 4.723 1.00 92.94 89 LEU A CA 1
ATOM 704 C C . LEU A 1 89 ? 13.015 -6.564 5.026 1.00 92.94 89 LEU A C 1
ATOM 706 O O . LEU A 1 89 ? 13.774 -7.272 4.361 1.00 92.94 89 LEU A O 1
ATOM 710 N N . GLY A 1 90 ? 13.434 -5.776 6.020 1.00 93.62 90 GLY A N 1
ATOM 711 C CA . GLY A 1 90 ? 14.831 -5.567 6.390 1.00 93.62 90 GLY A CA 1
ATOM 712 C C . GLY A 1 90 ? 15.537 -4.517 5.525 1.00 93.62 90 GLY A C 1
ATOM 713 O O . GLY A 1 90 ? 15.201 -4.298 4.358 1.00 93.62 90 GLY A O 1
ATOM 714 N N . GLU A 1 91 ? 16.551 -3.866 6.102 1.00 92.31 91 GLU A N 1
ATOM 715 C CA . GLU A 1 91 ? 17.270 -2.745 5.473 1.00 92.31 91 GLU A CA 1
ATOM 716 C C . GLU A 1 91 ? 17.927 -3.116 4.141 1.00 92.31 91 GLU A C 1
ATOM 718 O O . GLU A 1 91 ? 17.839 -2.360 3.175 1.00 92.31 91 GLU A O 1
ATOM 723 N N . GLU A 1 92 ? 18.517 -4.310 4.050 1.00 90.12 92 GLU A N 1
ATOM 724 C CA . GLU A 1 92 ? 19.205 -4.781 2.839 1.00 90.12 92 GLU A CA 1
ATOM 725 C C . GLU A 1 92 ? 18.286 -4.844 1.612 1.00 90.12 92 GLU A C 1
ATOM 727 O O . GLU A 1 92 ? 18.727 -4.685 0.475 1.00 90.12 92 GLU A O 1
ATOM 732 N N . ARG A 1 93 ? 16.987 -5.061 1.835 1.00 90.12 93 ARG A N 1
ATOM 733 C CA . ARG A 1 93 ? 15.978 -5.238 0.784 1.00 90.12 93 ARG A CA 1
ATOM 734 C C . ARG A 1 93 ? 15.068 -4.020 0.637 1.00 90.12 93 ARG A C 1
ATOM 736 O O . ARG A 1 93 ? 14.230 -3.981 -0.268 1.00 90.12 93 ARG A O 1
ATOM 743 N N . TRP A 1 94 ? 15.257 -2.994 1.470 1.00 92.94 94 TRP A N 1
ATOM 744 C CA . TRP A 1 94 ? 14.398 -1.813 1.527 1.00 92.94 94 TRP A CA 1
ATOM 745 C C . TRP A 1 94 ? 14.379 -0.989 0.233 1.00 92.94 94 TRP A C 1
ATOM 747 O O . TRP A 1 94 ? 13.429 -0.243 -0.017 1.00 92.94 94 TRP A O 1
ATOM 757 N N . GLN A 1 95 ? 15.358 -1.189 -0.654 1.00 90.00 95 GLN A N 1
ATOM 758 C CA . GLN A 1 95 ? 15.363 -0.597 -1.991 1.00 90.00 95 GLN A CA 1
ATOM 759 C C . GLN A 1 95 ? 14.027 -0.798 -2.732 1.00 90.00 95 GLN A C 1
ATOM 761 O O . GLN A 1 95 ? 13.579 0.123 -3.419 1.00 90.00 95 GLN A O 1
ATOM 766 N N . GLN A 1 96 ? 13.356 -1.947 -2.576 1.00 88.62 96 GLN A N 1
ATOM 767 C CA . GLN A 1 96 ? 12.047 -2.175 -3.202 1.00 88.62 96 GLN A CA 1
ATOM 768 C C . GLN A 1 96 ? 10.959 -1.238 -2.644 1.00 88.62 96 GLN A C 1
ATOM 770 O O . GLN A 1 96 ? 10.170 -0.675 -3.406 1.00 88.62 96 GLN A O 1
ATOM 775 N N . GLY A 1 97 ? 10.962 -0.985 -1.332 1.00 87.81 97 GLY A N 1
ATOM 776 C CA . GLY A 1 97 ? 10.058 -0.027 -0.687 1.00 87.81 97 GLY A CA 1
ATOM 777 C C . GLY A 1 97 ? 10.320 1.417 -1.102 1.00 87.81 97 GLY A C 1
ATOM 778 O O . GLY A 1 97 ? 9.382 2.166 -1.386 1.00 87.81 97 GLY A O 1
ATOM 779 N N . GLU A 1 98 ? 11.584 1.813 -1.247 1.00 88.94 98 GLU A N 1
ATOM 780 C CA . GLU A 1 98 ? 11.929 3.132 -1.787 1.00 88.94 98 GLU A CA 1
ATOM 781 C C . GLU A 1 98 ? 11.432 3.325 -3.223 1.00 88.94 98 GLU A C 1
ATOM 783 O O . GLU A 1 98 ? 10.981 4.420 -3.581 1.00 88.94 98 GLU A O 1
ATOM 788 N N . MET A 1 99 ? 11.490 2.271 -4.041 1.00 86.56 99 MET A N 1
ATOM 789 C CA . MET A 1 99 ? 10.955 2.279 -5.400 1.00 86.56 99 MET A CA 1
ATOM 790 C C . MET A 1 99 ? 9.429 2.418 -5.396 1.00 86.56 99 MET A C 1
ATOM 792 O O . MET A 1 99 ? 8.931 3.342 -6.033 1.00 86.56 99 MET A O 1
ATOM 796 N N . MET A 1 100 ? 8.685 1.624 -4.614 1.00 86.38 100 MET A N 1
ATOM 797 C CA . MET A 1 100 ? 7.222 1.775 -4.483 1.00 86.38 100 MET A CA 1
ATOM 798 C C . MET A 1 100 ? 6.801 3.169 -3.986 1.00 86.38 100 MET A C 1
ATOM 800 O O . MET A 1 100 ? 5.817 3.740 -4.456 1.00 86.38 100 MET A O 1
ATOM 804 N N . LEU A 1 101 ? 7.574 3.776 -3.080 1.00 87.06 101 LEU A N 1
ATOM 805 C CA . LEU A 1 101 ? 7.330 5.139 -2.587 1.00 87.06 101 LEU A CA 1
ATOM 806 C C . LEU A 1 101 ? 7.717 6.234 -3.603 1.00 87.06 101 LEU A C 1
ATOM 808 O O . LEU A 1 101 ? 7.473 7.427 -3.361 1.00 87.06 101 LEU A O 1
ATOM 812 N N . GLY A 1 102 ? 8.323 5.861 -4.728 1.00 83.06 102 GLY A N 1
ATOM 813 C CA . GLY A 1 102 ? 8.819 6.773 -5.751 1.00 83.06 102 GLY A CA 1
ATOM 814 C C . GLY A 1 102 ? 9.988 7.638 -5.282 1.00 83.06 102 GLY A C 1
ATOM 815 O O . GLY A 1 102 ? 10.132 8.789 -5.707 1.00 83.06 102 GLY A O 1
ATOM 816 N N . HIS A 1 103 ? 10.783 7.131 -4.339 1.00 84.62 103 HIS A N 1
ATOM 817 C CA . HIS A 1 103 ? 12.022 7.757 -3.867 1.00 84.62 103 HIS A CA 1
ATOM 818 C C . HIS A 1 103 ? 13.211 7.391 -4.753 1.00 84.62 103 HIS A C 1
ATOM 820 O O . HIS A 1 103 ? 14.146 8.181 -4.867 1.00 84.62 103 HIS A O 1
ATOM 826 N N . ARG A 1 104 ? 13.133 6.249 -5.441 1.00 80.94 104 ARG A N 1
ATOM 827 C CA . ARG A 1 104 ? 14.154 5.753 -6.361 1.00 80.94 104 ARG A CA 1
ATOM 828 C C . ARG A 1 104 ? 13.534 5.459 -7.729 1.00 80.94 104 ARG A C 1
ATOM 830 O O . ARG A 1 104 ? 12.366 5.088 -7.816 1.00 80.94 104 ARG A O 1
ATOM 837 N N . LYS A 1 105 ? 14.293 5.685 -8.802 1.00 73.50 105 LYS A N 1
ATOM 838 C CA . LYS A 1 105 ? 13.850 5.450 -10.184 1.00 73.50 105 LYS A CA 1
ATOM 839 C C . LYS A 1 105 ? 14.040 3.968 -10.538 1.00 73.50 105 LYS A C 1
ATOM 841 O O . LYS A 1 105 ? 15.132 3.451 -10.327 1.00 73.50 105 LYS A O 1
ATOM 846 N N . ALA A 1 106 ? 13.010 3.326 -11.091 1.00 67.38 106 ALA A N 1
ATOM 847 C CA . ALA A 1 106 ? 13.125 1.989 -11.680 1.00 67.38 106 ALA A CA 1
ATOM 848 C C . ALA A 1 106 ? 13.888 2.043 -13.017 1.00 67.38 106 ALA A C 1
ATOM 850 O O . ALA A 1 106 ? 13.804 3.047 -13.739 1.00 67.38 106 ALA A O 1
ATOM 851 N N . SER A 1 107 ? 14.633 0.988 -13.353 1.00 65.00 107 SER A N 1
ATOM 852 C CA . SER A 1 107 ? 15.271 0.883 -14.666 1.00 65.00 107 SER A CA 1
ATOM 853 C C . SER A 1 107 ? 14.225 0.548 -15.745 1.00 65.00 107 SER A C 1
ATOM 855 O O . SER A 1 107 ? 13.142 0.046 -15.443 1.00 65.00 107 SER A O 1
ATOM 857 N N . ILE A 1 108 ? 14.504 0.885 -17.011 1.00 56.94 108 ILE A N 1
ATOM 858 C CA . ILE A 1 108 ? 13.549 0.696 -18.125 1.00 56.94 108 ILE A CA 1
ATOM 859 C C . ILE A 1 108 ? 13.273 -0.800 -18.375 1.00 56.94 108 ILE A C 1
ATOM 861 O O . ILE A 1 108 ? 12.174 -1.151 -18.802 1.00 56.94 108 ILE A O 1
ATOM 865 N N . SER A 1 109 ? 14.229 -1.672 -18.046 1.00 55.91 109 SER A N 1
ATOM 866 C CA . SER A 1 109 ? 14.155 -3.120 -18.266 1.00 55.91 109 SER A CA 1
ATOM 867 C C . SER A 1 109 ? 13.208 -3.857 -17.304 1.00 55.91 109 SER A C 1
ATOM 869 O O . SER A 1 109 ? 12.870 -5.007 -17.564 1.00 55.91 109 SER A O 1
ATOM 871 N N . ASP A 1 110 ? 12.714 -3.196 -16.248 1.00 55.47 110 ASP A N 1
ATOM 872 C CA . ASP A 1 110 ? 11.978 -3.849 -15.149 1.00 55.47 110 ASP A CA 1
ATOM 873 C C . ASP A 1 110 ? 10.454 -3.673 -15.218 1.00 55.47 110 ASP A C 1
ATOM 875 O O . ASP A 1 110 ? 9.721 -4.267 -14.431 1.00 55.47 110 ASP A O 1
ATOM 879 N N . ILE A 1 111 ? 9.938 -2.868 -16.156 1.00 58.28 111 ILE A N 1
ATOM 880 C CA . ILE A 1 111 ? 8.516 -2.473 -16.180 1.00 58.28 111 ILE A CA 1
ATOM 881 C C . ILE A 1 111 ? 7.566 -3.673 -16.374 1.00 58.28 111 ILE A C 1
ATOM 883 O O . ILE A 1 111 ? 6.436 -3.628 -15.889 1.00 58.28 111 ILE A O 1
ATOM 887 N N . TYR A 1 112 ? 8.007 -4.743 -17.042 1.00 56.59 112 TYR A N 1
ATOM 888 C CA . TYR A 1 112 ? 7.206 -5.962 -17.238 1.00 56.59 112 TYR A CA 1
ATOM 889 C C . TYR A 1 112 ? 7.405 -7.020 -16.147 1.00 56.59 112 TYR A C 1
ATOM 891 O O . TYR A 1 112 ? 6.597 -7.933 -16.038 1.00 56.59 112 TYR A O 1
ATOM 899 N N . ALA A 1 113 ? 8.438 -6.880 -15.317 1.00 65.69 113 ALA A N 1
ATOM 900 C CA . ALA A 1 113 ? 8.761 -7.807 -14.238 1.00 65.69 113 ALA A CA 1
ATOM 901 C C . ALA A 1 113 ? 8.509 -7.176 -12.858 1.00 65.69 113 ALA A C 1
ATOM 903 O O . ALA A 1 113 ? 9.076 -7.617 -11.868 1.00 65.69 113 ALA A O 1
ATOM 904 N N . LEU A 1 114 ? 7.684 -6.127 -12.760 1.00 73.25 114 LEU A N 1
ATOM 905 C CA . LEU A 1 114 ? 7.461 -5.405 -11.501 1.00 73.25 114 LEU A CA 1
ATOM 906 C C . LEU A 1 114 ? 6.979 -6.309 -10.350 1.00 73.25 114 LEU A C 1
ATOM 908 O O . LEU A 1 114 ? 7.538 -6.177 -9.262 1.00 73.25 114 LEU A O 1
ATOM 912 N N . PRO A 1 115 ? 6.022 -7.240 -10.542 1.00 68.06 115 PRO A N 1
ATOM 913 C CA . PRO A 1 115 ? 5.609 -8.157 -9.478 1.00 68.06 115 PRO A CA 1
ATOM 914 C C . PRO A 1 115 ? 6.654 -9.237 -9.149 1.00 68.06 115 PRO A C 1
ATOM 916 O O . PRO A 1 115 ? 6.494 -9.946 -8.160 1.00 68.06 115 PRO A O 1
ATOM 919 N N . ASP A 1 116 ? 7.717 -9.380 -9.949 1.00 75.44 116 ASP A N 1
ATOM 920 C CA . ASP A 1 116 ? 8.777 -10.361 -9.709 1.00 75.44 116 ASP A CA 1
ATOM 921 C C . ASP A 1 116 ? 9.460 -10.088 -8.354 1.00 75.44 116 ASP A C 1
ATOM 923 O O . ASP A 1 116 ? 9.771 -8.925 -8.046 1.00 75.44 116 ASP A O 1
ATOM 927 N N . PRO A 1 117 ? 9.736 -11.119 -7.531 1.00 72.94 117 PRO A N 1
ATOM 928 C CA . PRO A 1 117 ? 10.465 -10.970 -6.274 1.00 72.94 117 PRO A CA 1
ATOM 929 C C . PRO A 1 117 ? 11.794 -10.216 -6.400 1.00 72.94 117 PRO A C 1
ATOM 931 O O . PRO A 1 117 ? 12.177 -9.507 -5.464 1.00 72.94 117 PRO A O 1
ATOM 934 N N . ALA A 1 118 ? 12.504 -10.332 -7.524 1.00 71.06 118 ALA A N 1
ATOM 935 C CA . ALA A 1 118 ? 13.730 -9.591 -7.811 1.00 71.06 118 ALA A CA 1
ATOM 936 C C . ALA A 1 118 ? 13.502 -8.072 -7.924 1.00 71.06 118 ALA A C 1
ATOM 938 O O . ALA A 1 118 ? 14.408 -7.310 -7.594 1.00 71.06 118 ALA A O 1
ATOM 939 N N . ASN A 1 119 ? 12.291 -7.639 -8.287 1.00 80.62 119 ASN A N 1
ATOM 940 C CA . ASN A 1 119 ? 11.932 -6.238 -8.497 1.00 80.62 119 ASN A CA 1
ATOM 941 C C . ASN A 1 119 ? 11.125 -5.647 -7.344 1.00 80.62 119 ASN A C 1
ATOM 943 O O . ASN A 1 119 ? 11.71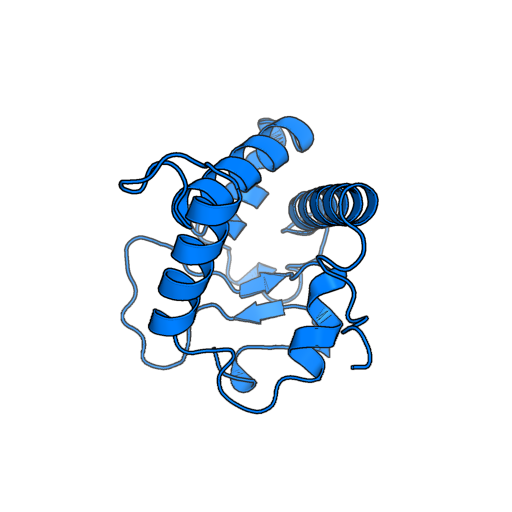5 -5.046 -6.452 1.00 80.62 119 ASN A O 1
ATOM 947 N N . LEU A 1 120 ? 9.794 -5.760 -7.361 1.00 85.81 120 LEU A N 1
ATOM 948 C CA . LEU A 1 120 ? 8.916 -5.222 -6.314 1.00 85.81 120 LEU A CA 1
ATOM 949 C C . LEU A 1 120 ? 8.077 -6.311 -5.630 1.00 85.81 120 LEU A C 1
ATOM 951 O O . LEU A 1 120 ? 7.286 -5.997 -4.744 1.00 85.81 120 LEU A O 1
ATOM 955 N N . GLY A 1 121 ? 8.262 -7.584 -5.989 1.00 85.31 121 GLY A N 1
ATOM 956 C CA . GLY A 1 121 ? 7.473 -8.693 -5.454 1.00 85.31 121 GLY A CA 1
ATOM 957 C C . GLY A 1 121 ? 7.647 -8.931 -3.953 1.00 85.31 121 GLY A C 1
ATOM 958 O O . GLY A 1 121 ? 6.698 -9.337 -3.293 1.00 85.31 121 GLY A O 1
ATOM 959 N N . ARG A 1 122 ? 8.817 -8.638 -3.362 1.00 90.88 122 ARG A N 1
ATOM 960 C CA . ARG A 1 122 ? 9.020 -8.862 -1.914 1.00 90.88 122 ARG A CA 1
ATOM 961 C C . ARG A 1 122 ? 8.328 -7.797 -1.076 1.00 90.88 122 ARG A C 1
ATOM 963 O O . ARG A 1 122 ? 7.683 -8.119 -0.088 1.00 90.88 122 ARG A O 1
ATOM 970 N N . VAL A 1 123 ? 8.442 -6.530 -1.473 1.00 91.88 123 VAL A N 1
ATOM 971 C CA . VAL A 1 123 ? 7.701 -5.454 -0.798 1.00 91.88 123 VAL A CA 1
ATOM 972 C C . VAL A 1 123 ? 6.193 -5.553 -1.055 1.00 91.88 123 VAL A C 1
ATOM 974 O O . VAL A 1 123 ? 5.409 -5.194 -0.178 1.00 91.88 123 VAL A O 1
ATOM 977 N N . LEU A 1 124 ? 5.779 -6.080 -2.214 1.00 92.50 124 LEU A N 1
ATOM 978 C CA . LEU A 1 124 ? 4.383 -6.412 -2.492 1.00 92.50 124 LEU A CA 1
ATOM 979 C C . LEU A 1 124 ? 3.864 -7.460 -1.507 1.00 92.50 124 LEU A C 1
ATOM 981 O O . LEU A 1 124 ? 2.881 -7.182 -0.835 1.00 92.50 124 LEU A O 1
ATOM 985 N N . ALA A 1 125 ? 4.561 -8.590 -1.355 1.00 94.25 125 ALA A N 1
ATOM 986 C CA . ALA A 1 125 ? 4.174 -9.643 -0.416 1.00 94.25 125 ALA A CA 1
ATOM 987 C C . ALA A 1 125 ? 4.036 -9.109 1.019 1.00 94.25 125 ALA A C 1
ATOM 989 O O . ALA A 1 125 ? 3.008 -9.302 1.656 1.00 94.25 125 ALA A O 1
ATOM 990 N N . VAL A 1 126 ? 5.005 -8.317 1.492 1.00 95.31 126 VAL A N 1
ATOM 991 C CA . VAL A 1 126 ? 4.922 -7.665 2.812 1.00 95.31 126 VAL A CA 1
ATOM 992 C C . VAL A 1 126 ? 3.720 -6.717 2.915 1.00 95.31 126 VAL A C 1
ATOM 994 O O . VAL A 1 126 ? 3.099 -6.604 3.970 1.00 95.31 126 VAL A O 1
ATOM 997 N N . THR A 1 127 ? 3.379 -6.013 1.835 1.00 94.12 127 THR A N 1
ATOM 998 C CA . THR A 1 127 ? 2.192 -5.146 1.801 1.00 94.12 127 THR A CA 1
ATOM 999 C C . THR A 1 127 ? 0.910 -5.971 1.898 1.00 94.12 127 THR A C 1
ATOM 1001 O O . THR A 1 127 ? 0.007 -5.591 2.638 1.00 94.12 127 THR A O 1
ATOM 1004 N N . GLU A 1 128 ? 0.836 -7.094 1.186 1.00 94.81 128 GLU A N 1
ATOM 1005 C CA . GLU A 1 128 ? -0.295 -8.023 1.232 1.00 94.81 128 GLU A CA 1
ATOM 1006 C C . GLU A 1 128 ? -0.455 -8.651 2.617 1.00 94.81 128 GLU A C 1
ATOM 1008 O O . GLU A 1 128 ? -1.571 -8.680 3.119 1.00 94.81 128 GLU A O 1
ATOM 1013 N N . GLU A 1 129 ? 0.639 -9.055 3.267 1.00 96.44 129 GLU A N 1
ATOM 1014 C CA . GLU A 1 129 ? 0.634 -9.572 4.642 1.00 96.44 129 GLU A CA 1
ATOM 1015 C C . GLU A 1 129 ? 0.095 -8.541 5.642 1.00 96.44 129 GLU A C 1
ATOM 1017 O O . GLU A 1 129 ? -0.716 -8.872 6.502 1.00 96.44 129 GLU A O 1
ATOM 1022 N N . ILE A 1 130 ? 0.512 -7.272 5.530 1.00 95.12 130 ILE A N 1
ATOM 1023 C CA . ILE A 1 130 ? -0.021 -6.201 6.387 1.00 95.12 130 ILE A CA 1
ATOM 1024 C C . ILE A 1 130 ? -1.527 -6.025 6.151 1.00 95.12 130 ILE A C 1
ATOM 1026 O O . ILE A 1 130 ? -2.273 -5.821 7.105 1.00 95.12 130 ILE A O 1
ATOM 1030 N N . ILE A 1 131 ? -1.984 -6.096 4.898 1.00 93.31 131 ILE A N 1
ATOM 1031 C CA . ILE A 1 131 ? -3.412 -6.002 4.575 1.00 93.31 131 ILE A CA 1
ATOM 1032 C C . ILE A 1 131 ? -4.180 -7.200 5.148 1.00 93.31 131 ILE A C 1
ATOM 1034 O O . ILE A 1 131 ? -5.243 -6.998 5.726 1.00 93.31 131 ILE A O 1
ATOM 1038 N N . ASP A 1 132 ? -3.640 -8.415 5.044 1.00 94.25 132 ASP A N 1
ATOM 1039 C CA . ASP A 1 132 ? -4.252 -9.620 5.616 1.00 94.25 132 ASP A CA 1
ATOM 1040 C C . ASP A 1 132 ? -4.383 -9.525 7.142 1.00 94.25 132 ASP A C 1
ATOM 1042 O O . ASP A 1 132 ? -5.410 -9.903 7.701 1.00 94.25 132 ASP A O 1
ATOM 1046 N N . GLU A 1 133 ? -3.387 -8.963 7.828 1.00 95.06 133 GLU A N 1
ATOM 1047 C CA . GLU A 1 133 ? -3.474 -8.702 9.267 1.00 95.06 133 GLU A CA 1
ATOM 1048 C C . GLU A 1 133 ? -4.536 -7.655 9.612 1.00 95.06 133 GLU A C 1
ATOM 1050 O O . GLU A 1 133 ? -5.268 -7.827 10.587 1.00 95.06 133 GLU A O 1
ATOM 1055 N N . ILE A 1 134 ? -4.642 -6.575 8.827 1.00 91.88 134 ILE A N 1
ATOM 1056 C CA . ILE A 1 134 ? -5.696 -5.575 9.037 1.00 91.88 134 ILE A CA 1
ATOM 1057 C C . ILE A 1 134 ? -7.068 -6.213 8.832 1.00 91.88 134 ILE A C 1
ATOM 1059 O O . ILE A 1 134 ? -7.950 -5.993 9.653 1.00 91.88 134 ILE A O 1
ATOM 1063 N N . GLU A 1 135 ? -7.245 -7.024 7.792 1.00 90.06 135 GLU A N 1
ATOM 1064 C CA . GLU A 1 135 ? -8.497 -7.736 7.528 1.00 90.06 135 GLU A CA 1
ATOM 1065 C C . GLU A 1 135 ? -8.840 -8.725 8.654 1.00 90.06 135 GLU A C 1
ATOM 1067 O O . GLU A 1 135 ? -9.995 -8.824 9.056 1.00 90.06 135 GLU A O 1
ATOM 1072 N N . ALA A 1 136 ? -7.848 -9.416 9.223 1.00 90.38 136 ALA A N 1
ATOM 1073 C CA . ALA A 1 136 ? -8.058 -10.303 10.367 1.00 90.38 136 ALA A CA 1
ATOM 1074 C C . ALA A 1 136 ? -8.488 -9.545 11.638 1.00 90.38 136 ALA A C 1
ATOM 1076 O O . ALA A 1 136 ? -9.279 -10.060 12.428 1.00 90.38 136 ALA A O 1
ATOM 1077 N N . LEU A 1 137 ? -7.976 -8.326 11.843 1.00 91.19 137 LEU A N 1
ATOM 1078 C CA . LEU A 1 137 ? -8.318 -7.469 12.985 1.00 91.19 137 LEU A CA 1
ATOM 1079 C C . LEU A 1 137 ? -9.622 -6.684 12.779 1.00 91.19 137 LEU A C 1
ATOM 1081 O O . LEU A 1 137 ? -10.316 -6.379 13.748 1.00 91.19 137 LEU A O 1
ATOM 1085 N N . ALA A 1 138 ? -9.942 -6.343 11.535 1.00 88.00 138 ALA A N 1
ATOM 1086 C CA . ALA A 1 138 ? -11.105 -5.569 11.128 1.00 88.00 138 ALA A CA 1
ATOM 1087 C C . ALA A 1 138 ? -11.712 -6.168 9.843 1.00 88.00 138 ALA A C 1
ATOM 1089 O O . ALA A 1 138 ? -11.482 -5.641 8.749 1.00 88.00 138 ALA A O 1
ATOM 1090 N N . PRO A 1 139 ? -12.489 -7.261 9.960 1.00 88.19 139 PRO A N 1
ATOM 1091 C CA . PRO A 1 139 ? -13.095 -7.920 8.807 1.00 88.19 139 PRO A CA 1
ATOM 1092 C C . PRO A 1 139 ? -13.971 -6.970 7.982 1.00 88.19 139 PRO A C 1
ATOM 1094 O O . PRO A 1 139 ? -14.754 -6.197 8.536 1.00 88.19 139 PRO A O 1
ATOM 1097 N N . GLY A 1 140 ? -13.848 -7.041 6.657 1.00 83.12 140 GLY A N 1
ATOM 1098 C CA . GLY A 1 140 ? -14.538 -6.169 5.705 1.00 83.12 140 GLY A CA 1
ATOM 1099 C C . GLY A 1 140 ? -13.815 -4.851 5.406 1.00 83.12 140 GLY A C 1
ATOM 1100 O O . GLY A 1 140 ? -14.338 -4.032 4.653 1.00 83.12 140 GLY A O 1
ATOM 1101 N N . ALA A 1 141 ? -12.621 -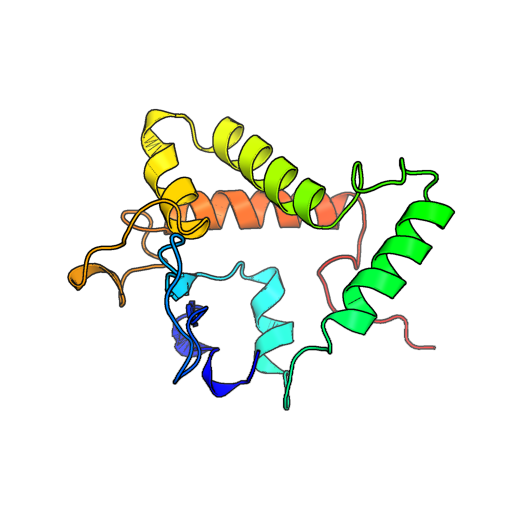4.616 5.965 1.00 82.25 141 ALA A N 1
ATOM 1102 C CA . ALA A 1 141 ? -11.836 -3.415 5.671 1.00 82.25 141 ALA A CA 1
ATOM 1103 C C . ALA A 1 141 ? -11.291 -3.400 4.230 1.00 82.25 141 ALA A C 1
ATOM 1105 O O . ALA A 1 141 ? -11.171 -2.330 3.629 1.00 82.25 141 ALA A O 1
ATOM 1106 N N . PHE A 1 142 ? -10.966 -4.572 3.677 1.00 78.69 142 PHE A N 1
ATOM 1107 C CA . PHE A 1 142 ? -10.422 -4.754 2.329 1.00 78.69 142 PHE A CA 1
ATOM 1108 C C . PHE A 1 142 ? -11.189 -5.774 1.482 1.00 78.69 142 PHE A C 1
ATOM 1110 O O . PHE A 1 142 ? -11.031 -5.776 0.257 1.00 78.69 142 PHE A O 1
ATOM 1117 N N . THR A 1 143 ? -12.029 -6.621 2.082 1.00 70.19 143 THR A N 1
ATOM 1118 C CA . THR A 1 143 ? -12.917 -7.517 1.332 1.00 70.19 143 THR A CA 1
ATOM 1119 C C . THR A 1 143 ? -14.259 -6.845 1.048 1.00 70.19 143 THR A C 1
ATOM 1121 O O . THR A 1 143 ? -14.898 -6.275 1.929 1.00 70.19 143 THR A O 1
ATOM 1124 N N . ALA A 1 144 ? -14.688 -6.882 -0.217 1.00 56.75 144 ALA A N 1
ATOM 1125 C CA . ALA A 1 144 ? -15.968 -6.338 -0.659 1.00 56.75 144 ALA A CA 1
ATOM 1126 C C . ALA A 1 144 ? -17.127 -7.234 -0.196 1.00 56.75 144 ALA A C 1
ATOM 1128 O O . ALA A 1 144 ? -17.761 -7.919 -0.991 1.00 56.75 144 ALA A O 1
ATOM 1129 N N . VAL A 1 145 ? -17.417 -7.233 1.100 1.00 51.88 145 VAL A N 1
ATOM 1130 C CA . VAL A 1 145 ? -18.762 -7.539 1.584 1.00 51.88 145 VAL A CA 1
ATOM 1131 C C . VAL A 1 145 ? -19.310 -6.226 2.113 1.00 51.88 145 VAL A C 1
ATOM 1133 O O . VAL A 1 145 ? -19.242 -5.932 3.303 1.00 51.88 145 VAL A O 1
ATOM 1136 N N . LEU A 1 146 ? -19.809 -5.387 1.201 1.00 43.81 146 LEU A N 1
ATOM 1137 C CA . LEU A 1 146 ? -20.680 -4.294 1.620 1.00 43.81 146 LEU A CA 1
ATOM 1138 C C . LEU A 1 146 ? -21.851 -4.935 2.384 1.00 43.81 146 LEU A C 1
ATOM 1140 O O . LEU A 1 146 ? -22.428 -5.900 1.868 1.00 43.81 146 LEU A O 1
ATOM 1144 N N . PRO A 1 147 ? -22.207 -4.455 3.591 1.00 34.12 147 PRO A N 1
ATOM 1145 C CA . PRO A 1 147 ? -23.431 -4.888 4.244 1.00 34.12 147 PRO A CA 1
ATOM 1146 C C . PRO A 1 147 ? -24.576 -4.702 3.251 1.00 34.12 147 PRO A C 1
ATOM 1148 O O . PRO A 1 147 ? -24.762 -3.600 2.729 1.00 34.12 147 PRO A O 1
ATOM 1151 N N . GLN A 1 148 ? -25.306 -5.777 2.951 1.00 34.06 148 GLN A N 1
ATOM 1152 C CA . GLN A 1 148 ? -26.588 -5.625 2.279 1.00 34.06 148 GLN A CA 1
ATOM 1153 C C . GLN A 1 148 ? -27.493 -4.903 3.275 1.00 34.06 148 GLN A C 1
ATOM 1155 O O . GLN A 1 148 ? -27.817 -5.454 4.328 1.00 34.06 148 GLN A O 1
ATOM 1160 N N . GLY A 1 149 ? -27.745 -3.625 2.993 1.00 38.47 149 GLY A N 1
ATOM 1161 C CA . GLY A 1 149 ? -28.764 -2.847 3.688 1.00 38.47 149 GLY A CA 1
ATOM 1162 C C . GLY A 1 149 ? -30.159 -3.376 3.402 1.00 38.47 149 GLY A C 1
ATOM 1163 O O . GLY A 1 149 ? -30.332 -4.064 2.370 1.00 38.47 149 GLY A O 1
#